Protein AF-A0A2V6P0N0-F1 (afdb_monomer)

Solvent-accessible surface area (backbone atoms only — not comparable to full-atom values): 4084 Å² total; per-residue (Å²): 132,90,82,74,77,94,71,67,87,83,76,70,45,78,44,97,75,61,45,42,20,42,78,89,62,52,77,53,66,78,91,76,71,66,87,94,66,55,69,48,80,42,66,47,79,57,97,88,39,47,34,33,53,39,38,30,42,48,83,88,126

Secondary structure (DSSP, 8-state):
----TTSPPPP-EEEEEEEEE-TT-PBPPGGG--TT--EEEEEEEETTEEEEEEEEE----

Radius of gyration: 12.77 Å; Cα contacts (8 Å, |Δi|>4): 84; chains: 1; bounding box: 34×21×33 Å

Sequence (61 aa):
VLDIGTGEPVQFKLSQNVVYADPDGTVLEAPGLSKNLRIRVYYIEVGGDNVVDKVTLLENY

Mean predicted aligned error: 8.55 Å

Foldseek 3Di:
DDDPPPPPDQDAAEDPDEFEAEPVRHTDDPVPDDPPFDKDFDFDADPNGTYTRYIYTDDDD

Structure (mmCIF, N/CA/C/O backbone):
data_AF-A0A2V6P0N0-F1
#
_entry.id   AF-A0A2V6P0N0-F1
#
loop_
_atom_site.group_PDB
_atom_site.id
_atom_site.type_symbol
_atom_site.label_atom_id
_atom_site.label_alt_id
_atom_site.label_comp_id
_atom_site.label_asym_id
_atom_site.label_entity_id
_atom_site.label_seq_id
_atom_site.pdbx_PDB_ins_code
_atom_site.Cartn_x
_atom_site.Cartn_y
_atom_site.Cartn_z
_atom_site.occupancy
_atom_site.B_iso_or_equiv
_atom_site.auth_seq_id
_atom_site.auth_comp_id
_atom_site.auth_asym_id
_atom_site.auth_atom_id
_atom_site.pdbx_PDB_model_num
ATOM 1 N N . VAL A 1 1 ? -18.696 -7.231 -1.186 1.00 45.38 1 VAL A N 1
ATOM 2 C CA . VAL A 1 1 ? -18.496 -6.661 -2.540 1.00 45.38 1 VAL A CA 1
ATOM 3 C C . VAL A 1 1 ? -18.156 -5.200 -2.345 1.00 45.38 1 VAL A C 1
ATOM 5 O O . VAL A 1 1 ? -18.854 -4.563 -1.569 1.00 45.38 1 VAL A O 1
ATOM 8 N N . LEU A 1 2 ? -17.058 -4.717 -2.929 1.00 39.25 2 LEU A N 1
ATOM 9 C CA . LEU A 1 2 ? -16.664 -3.314 -2.823 1.00 39.25 2 LEU A CA 1
ATOM 10 C C . LEU A 1 2 ? -17.535 -2.492 -3.784 1.00 39.25 2 LEU A C 1
ATOM 12 O O . LEU A 1 2 ? -17.435 -2.673 -4.995 1.00 39.25 2 LEU A O 1
ATOM 16 N N . ASP A 1 3 ? -18.418 -1.663 -3.233 1.00 47.72 3 ASP A N 1
ATOM 17 C CA . ASP A 1 3 ? -19.213 -0.685 -3.976 1.00 47.72 3 ASP A CA 1
ATOM 18 C C . ASP A 1 3 ? -18.347 0.561 -4.215 1.00 47.72 3 ASP A C 1
ATOM 20 O O . ASP A 1 3 ? -17.865 1.178 -3.267 1.00 47.72 3 ASP A O 1
ATOM 24 N N . ILE A 1 4 ? -18.075 0.875 -5.482 1.00 51.53 4 ILE A N 1
ATOM 25 C CA . ILE A 1 4 ? -17.200 1.984 -5.901 1.00 51.53 4 ILE A CA 1
ATOM 26 C C . ILE A 1 4 ? -17.964 3.299 -6.135 1.00 51.53 4 ILE A C 1
ATOM 28 O O . ILE A 1 4 ? -17.352 4.287 -6.540 1.00 51.53 4 ILE A O 1
ATOM 32 N N . GLY A 1 5 ? -19.273 3.344 -5.853 1.00 56.47 5 GLY A N 1
ATOM 33 C CA . GLY A 1 5 ? -20.052 4.583 -5.867 1.00 56.47 5 GLY A CA 1
ATOM 34 C C . GLY A 1 5 ? -20.077 5.324 -7.215 1.00 56.47 5 GLY A C 1
ATOM 35 O O . GLY A 1 5 ? -19.841 4.757 -8.280 1.00 56.47 5 GLY A O 1
ATOM 36 N N . THR A 1 6 ? -20.392 6.622 -7.163 1.00 56.78 6 THR A N 1
ATOM 37 C CA . THR A 1 6 ? -20.731 7.522 -8.289 1.00 56.78 6 THR A CA 1
ATOM 38 C C . THR A 1 6 ? -19.561 7.918 -9.203 1.00 56.78 6 THR A C 1
ATOM 40 O O . THR A 1 6 ? -19.740 8.741 -10.100 1.00 56.78 6 THR A O 1
ATOM 43 N N . GLY A 1 7 ? -18.368 7.350 -9.000 1.00 57.78 7 GLY A N 1
ATOM 44 C CA . GLY A 1 7 ? -17.151 7.737 -9.720 1.00 57.78 7 GLY A CA 1
ATOM 45 C C . GLY A 1 7 ? -16.432 8.961 -9.141 1.00 57.78 7 GLY A C 1
ATOM 46 O O . GLY A 1 7 ? -15.505 9.470 -9.770 1.00 57.78 7 GLY A O 1
ATOM 47 N N . GLU A 1 8 ? -16.822 9.436 -7.954 1.00 61.00 8 GLU A N 1
ATOM 48 C CA . GLU A 1 8 ? -16.040 10.441 -7.231 1.00 61.00 8 GLU A CA 1
ATOM 49 C C . GLU A 1 8 ? -14.689 9.864 -6.766 1.00 61.00 8 GLU A C 1
ATOM 51 O O . GLU A 1 8 ? -14.608 8.682 -6.413 1.00 61.00 8 GLU A O 1
ATOM 56 N N . PRO A 1 9 ? -13.605 10.666 -6.754 1.00 61.66 9 PRO A N 1
ATOM 57 C CA . PRO A 1 9 ? -12.304 10.201 -6.294 1.00 61.66 9 PRO A CA 1
ATOM 58 C C . PRO A 1 9 ? -12.369 9.741 -4.835 1.00 61.66 9 PRO A C 1
ATOM 60 O O . PRO A 1 9 ? -12.588 10.544 -3.928 1.00 61.66 9 PRO A O 1
ATOM 63 N N . VAL A 1 10 ? -12.121 8.453 -4.599 1.00 72.31 10 VAL A N 1
ATOM 64 C CA . VAL A 1 10 ? -11.973 7.927 -3.239 1.00 72.31 10 VAL A CA 1
ATOM 65 C C . VAL A 1 10 ? -10.670 8.466 -2.656 1.00 72.31 10 VAL A C 1
ATOM 67 O O . VAL A 1 10 ? -9.588 8.240 -3.202 1.00 72.31 10 VAL A O 1
ATOM 70 N N . GLN A 1 11 ? -10.774 9.196 -1.547 1.00 77.38 11 GLN A N 1
ATOM 71 C CA . GLN A 1 11 ? -9.608 9.675 -0.816 1.00 77.38 11 GLN A CA 1
ATOM 72 C C . GLN A 1 11 ? -9.100 8.592 0.134 1.00 77.38 11 GLN A C 1
ATOM 74 O O . GLN A 1 11 ? -9.867 7.969 0.867 1.00 77.38 11 GLN A O 1
ATOM 79 N N . PHE A 1 12 ? -7.784 8.407 0.134 1.00 75.00 12 PHE A N 1
ATOM 80 C CA . PHE A 1 12 ? -7.092 7.482 1.015 1.00 75.00 12 PHE A CA 1
ATOM 81 C C . PHE A 1 12 ? -6.056 8.228 1.845 1.00 75.00 12 PHE A C 1
ATOM 83 O O . PHE A 1 12 ? -5.356 9.108 1.334 1.00 75.00 12 PHE A O 1
ATOM 90 N N . LYS A 1 13 ? -5.921 7.842 3.113 1.00 80.06 13 LYS A N 1
ATOM 91 C CA . LYS A 1 13 ? -4.801 8.271 3.956 1.00 80.06 13 LYS A CA 1
ATOM 92 C C . LYS A 1 13 ? -3.695 7.222 3.859 1.00 80.06 13 LYS A C 1
ATOM 94 O O . LYS A 1 13 ? -3.961 6.024 3.946 1.00 80.06 13 LYS A O 1
ATOM 99 N N . LEU A 1 14 ? -2.454 7.661 3.670 1.00 76.44 14 LEU A N 1
ATOM 100 C CA . LEU A 1 14 ? -1.298 6.767 3.733 1.00 76.44 14 LEU A CA 1
ATOM 101 C C . LEU A 1 14 ? -0.991 6.456 5.201 1.00 76.44 14 LEU A C 1
ATOM 103 O O . LEU A 1 14 ? -0.973 7.370 6.030 1.00 76.44 14 LEU A O 1
ATOM 107 N N . SER A 1 15 ? -0.755 5.184 5.527 1.00 77.06 15 SER A N 1
ATOM 108 C CA . SER A 1 15 ? -0.216 4.824 6.839 1.00 77.06 15 SER A CA 1
ATOM 109 C C . SER A 1 15 ? 1.210 5.367 7.006 1.00 77.06 15 SER A C 1
ATOM 111 O O . SER A 1 15 ? 1.854 5.799 6.049 1.00 77.06 15 SER A O 1
ATOM 113 N N . GLN A 1 16 ? 1.735 5.336 8.233 1.00 79.19 16 GLN A N 1
ATOM 114 C CA . GLN A 1 16 ? 3.124 5.737 8.479 1.00 79.19 16 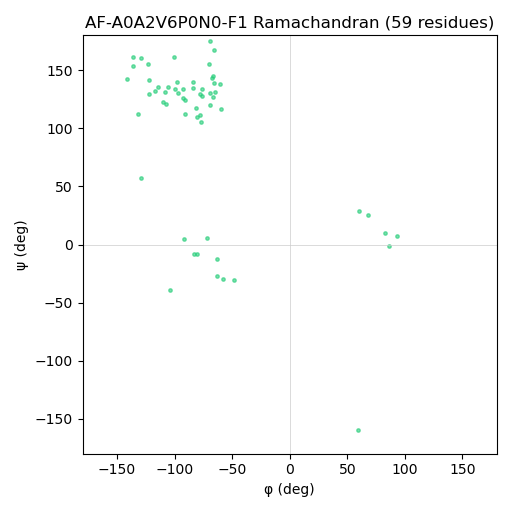GLN A CA 1
ATOM 115 C C . GLN A 1 16 ? 4.147 4.833 7.769 1.00 79.19 16 GLN A C 1
ATOM 117 O O . GLN A 1 16 ? 5.235 5.304 7.457 1.00 79.19 16 GLN A O 1
ATOM 122 N N . ASN A 1 17 ? 3.808 3.566 7.505 1.00 80.25 17 ASN A N 1
ATOM 123 C CA . ASN A 1 17 ? 4.733 2.548 6.999 1.00 80.25 17 ASN A CA 1
ATOM 124 C C . ASN A 1 17 ? 4.161 1.839 5.762 1.00 80.25 17 ASN A C 1
ATOM 126 O O . ASN A 1 17 ? 3.991 0.622 5.759 1.00 80.25 17 ASN A O 1
ATOM 130 N N . VAL A 1 18 ? 3.831 2.595 4.714 1.00 77.38 18 VAL A N 1
ATOM 131 C CA . VAL A 1 18 ? 3.320 2.005 3.468 1.00 77.38 18 VAL A CA 1
ATOM 132 C C . VAL A 1 18 ? 4.407 1.179 2.784 1.00 77.38 18 VAL A C 1
ATOM 134 O O . VAL A 1 18 ? 5.490 1.686 2.487 1.00 77.38 18 VAL A O 1
ATOM 137 N N . VAL A 1 19 ? 4.086 -0.077 2.473 1.00 83.25 19 VAL A N 1
ATOM 138 C CA . VAL A 1 19 ? 4.950 -0.957 1.678 1.00 83.25 19 VAL A CA 1
ATOM 139 C C . VAL A 1 19 ? 4.577 -0.851 0.203 1.00 83.25 19 VAL A C 1
ATOM 141 O O . VAL A 1 19 ? 3.424 -1.074 -0.178 1.00 83.25 19 VAL A O 1
ATOM 144 N N . TYR A 1 20 ? 5.575 -0.555 -0.628 1.00 79.44 20 TYR A N 1
ATOM 145 C CA . TYR A 1 20 ? 5.469 -0.601 -2.083 1.00 79.44 20 TYR A CA 1
ATOM 146 C C . TYR A 1 20 ? 6.073 -1.900 -2.591 1.00 79.44 20 TYR A C 1
ATOM 148 O O . TYR A 1 20 ? 7.163 -2.277 -2.163 1.00 79.44 20 TYR A O 1
ATOM 156 N N . ALA A 1 21 ? 5.379 -2.574 -3.500 1.00 82.06 21 ALA A N 1
ATOM 157 C CA . ALA A 1 21 ? 5.869 -3.804 -4.099 1.00 82.06 21 ALA A CA 1
ATOM 158 C C . ALA A 1 21 ? 5.646 -3.845 -5.613 1.00 82.06 21 ALA A C 1
ATOM 160 O O . ALA A 1 21 ? 4.724 -3.211 -6.140 1.00 82.06 21 ALA A O 1
ATOM 161 N N . ASP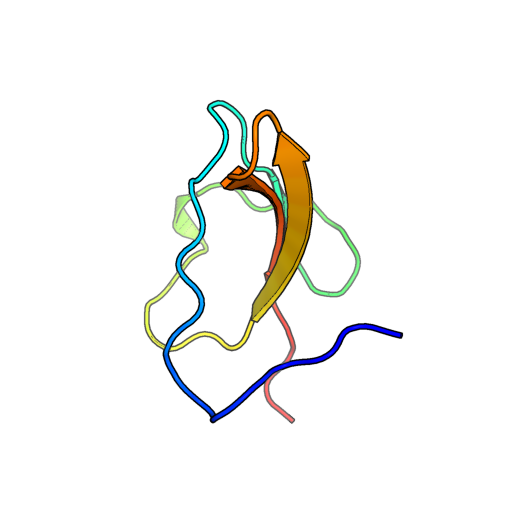 A 1 22 ? 6.497 -4.600 -6.298 1.00 81.00 22 ASP A N 1
ATOM 162 C CA . ASP A 1 22 ? 6.310 -4.965 -7.698 1.00 81.00 22 ASP A CA 1
ATOM 163 C C . ASP A 1 22 ? 5.128 -5.958 -7.865 1.00 81.00 22 ASP A C 1
ATOM 165 O O . ASP A 1 22 ? 4.513 -6.369 -6.868 1.00 81.00 22 ASP A O 1
ATOM 169 N N . PRO A 1 23 ? 4.753 -6.315 -9.108 1.00 77.31 23 PRO A N 1
ATOM 170 C CA . PRO A 1 23 ? 3.677 -7.272 -9.371 1.00 77.31 23 PRO A CA 1
ATOM 171 C C . PRO A 1 23 ? 3.890 -8.652 -8.727 1.00 77.31 23 PRO A C 1
ATOM 173 O O . PRO A 1 23 ? 2.911 -9.299 -8.351 1.00 77.31 23 PRO A O 1
ATOM 176 N N . ASP A 1 24 ? 5.145 -9.071 -8.554 1.00 82.00 24 ASP A N 1
ATOM 177 C CA . ASP A 1 24 ? 5.529 -10.353 -7.954 1.00 82.00 24 ASP A CA 1
ATOM 178 C C . ASP A 1 24 ? 5.555 -10.304 -6.413 1.00 82.00 24 ASP A C 1
ATOM 180 O O . ASP A 1 24 ? 5.643 -11.334 -5.739 1.00 82.00 24 ASP A O 1
ATOM 184 N N . GLY A 1 25 ? 5.410 -9.112 -5.827 1.00 80.25 25 GLY A N 1
ATOM 185 C CA . GLY A 1 25 ? 5.378 -8.886 -4.387 1.00 80.25 25 GLY A CA 1
ATOM 186 C C . GLY A 1 25 ? 6.733 -8.542 -3.766 1.00 80.25 25 GLY A C 1
ATOM 187 O O . GLY A 1 25 ? 6.804 -8.438 -2.537 1.00 80.25 25 GLY A O 1
ATOM 188 N N . THR A 1 26 ? 7.776 -8.325 -4.567 1.00 86.62 26 THR A N 1
ATOM 189 C CA . THR A 1 26 ? 9.083 -7.848 -4.098 1.00 86.62 26 THR A CA 1
ATOM 190 C C . THR A 1 26 ? 8.966 -6.407 -3.625 1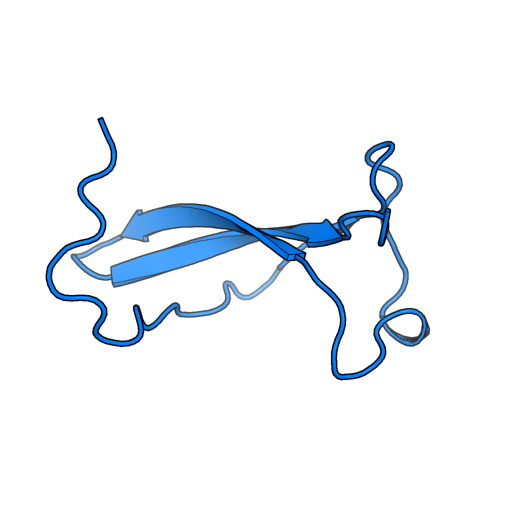.00 86.62 26 THR A C 1
ATOM 192 O O . THR A 1 26 ? 8.440 -5.554 -4.338 1.00 86.62 26 THR A O 1
ATOM 195 N N . VAL A 1 27 ? 9.469 -6.116 -2.423 1.00 85.62 27 VAL A N 1
ATOM 196 C CA . VAL A 1 27 ? 9.468 -4.755 -1.869 1.00 85.62 27 VAL A CA 1
ATOM 197 C C . VAL A 1 27 ? 10.363 -3.846 -2.709 1.00 85.62 27 VAL A C 1
ATOM 199 O O . VAL A 1 27 ? 11.510 -4.182 -3.001 1.00 85.62 27 VAL A O 1
ATOM 202 N N . LEU A 1 28 ? 9.833 -2.681 -3.073 1.00 77.31 28 LEU A N 1
ATOM 203 C CA . LEU A 1 28 ? 10.539 -1.656 -3.827 1.00 77.31 28 LEU A CA 1
ATOM 204 C C . LEU A 1 28 ? 11.099 -0.593 -2.880 1.00 77.31 28 LEU A C 1
ATOM 206 O O . LEU A 1 28 ? 10.370 -0.018 -2.072 1.00 77.31 28 LEU A O 1
ATOM 210 N N . GLU A 1 29 ? 12.384 -0.279 -3.035 1.00 72.44 29 GLU A N 1
ATOM 211 C CA . GLU A 1 29 ? 12.976 0.934 -2.471 1.00 72.44 29 GLU A CA 1
ATOM 212 C C . GLU A 1 29 ? 12.355 2.169 -3.155 1.00 72.44 29 GLU A C 1
ATOM 214 O O . GLU A 1 29 ? 12.151 2.196 -4.375 1.00 72.44 29 GLU A O 1
ATOM 219 N N . ALA A 1 30 ? 12.070 3.217 -2.374 1.00 57.25 30 ALA A N 1
ATOM 220 C CA . ALA A 1 30 ? 11.328 4.412 -2.801 1.00 57.25 30 ALA A CA 1
ATOM 221 C C . ALA A 1 30 ? 11.771 5.083 -4.132 1.00 57.25 30 ALA A C 1
ATOM 223 O O . ALA A 1 30 ? 10.900 5.625 -4.819 1.00 57.25 30 ALA A O 1
ATOM 224 N N . PRO A 1 31 ? 13.055 5.054 -4.561 1.00 52.16 31 PRO A N 1
ATOM 225 C CA . PRO A 1 31 ? 13.479 5.624 -5.845 1.00 52.16 31 PRO A CA 1
ATOM 226 C C . PRO A 1 31 ? 12.863 4.967 -7.095 1.00 52.16 31 PRO A C 1
ATOM 228 O O . PRO A 1 31 ? 12.997 5.523 -8.184 1.00 52.16 31 PRO A O 1
ATOM 231 N N . GLY A 1 32 ? 12.205 3.807 -6.972 1.00 57.78 32 GLY A N 1
ATOM 232 C CA . GLY A 1 32 ? 11.580 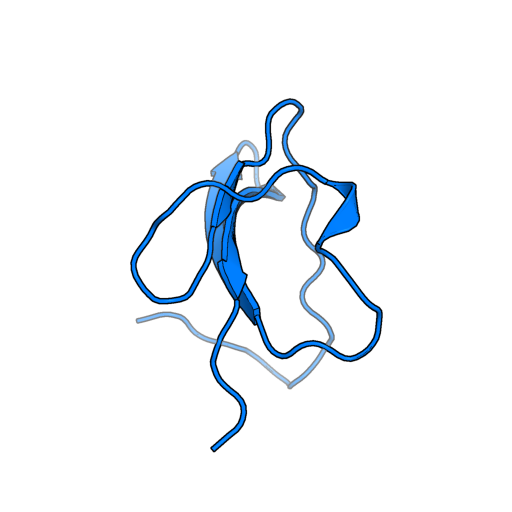3.094 -8.096 1.00 57.78 32 GLY A CA 1
ATOM 233 C C . GLY A 1 32 ? 10.202 3.617 -8.526 1.00 57.78 32 GLY A C 1
ATOM 234 O O . GLY A 1 32 ? 9.671 3.174 -9.543 1.00 57.78 32 GLY A O 1
ATOM 235 N N . LEU A 1 33 ? 9.603 4.546 -7.774 1.00 63.59 33 LEU A N 1
ATOM 236 C CA . LEU A 1 33 ? 8.252 5.043 -8.042 1.00 63.59 33 LEU A CA 1
ATOM 237 C C . LEU A 1 33 ? 8.287 6.273 -8.958 1.00 63.59 33 LEU A C 1
ATOM 239 O O . LEU A 1 33 ? 8.721 7.356 -8.566 1.00 63.59 33 LEU A O 1
ATOM 243 N N . SER A 1 34 ? 7.784 6.122 -10.182 1.00 67.44 34 SER A N 1
ATOM 244 C CA . SER A 1 34 ? 7.572 7.223 -11.124 1.00 67.44 34 SER A CA 1
ATOM 245 C C . SER A 1 34 ? 6.100 7.661 -11.162 1.00 67.44 34 SER A C 1
ATOM 247 O O . SER A 1 34 ? 5.194 6.963 -10.705 1.00 67.44 34 SER A O 1
ATOM 249 N N . LYS A 1 35 ? 5.840 8.873 -11.670 1.00 71.50 35 LYS A N 1
ATOM 250 C CA . LYS A 1 35 ? 4.467 9.370 -11.875 1.00 71.50 35 LYS A CA 1
ATOM 251 C C . LYS A 1 35 ? 3.798 8.607 -13.024 1.00 71.50 35 LYS A C 1
ATOM 253 O O . LYS A 1 35 ? 4.478 8.159 -13.940 1.00 71.50 35 LYS A O 1
ATOM 258 N N . ASN A 1 36 ? 2.464 8.560 -13.019 1.00 69.7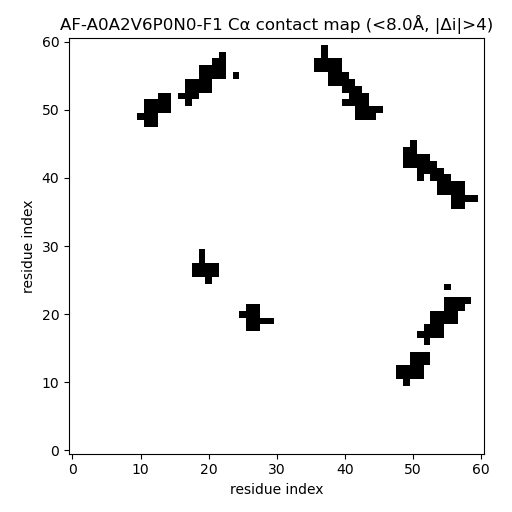5 36 ASN A N 1
ATOM 259 C CA . ASN A 1 36 ? 1.632 7.909 -14.046 1.00 69.75 36 ASN A CA 1
ATOM 260 C C . ASN A 1 36 ? 1.738 6.373 -14.087 1.00 69.75 36 ASN A C 1
ATOM 262 O O . ASN A 1 36 ? 1.472 5.762 -15.119 1.00 69.75 36 ASN A O 1
ATOM 266 N N . LEU A 1 37 ? 2.100 5.744 -12.967 1.00 76.06 37 LEU A N 1
ATOM 267 C CA . LEU A 1 37 ? 2.059 4.292 -12.828 1.00 76.06 37 LEU A CA 1
ATOM 268 C C . LEU A 1 37 ? 0.658 3.816 -12.442 1.00 76.06 37 LEU A C 1
ATOM 270 O O . LEU A 1 37 ? -0.011 4.416 -11.597 1.00 76.06 37 LEU A O 1
ATOM 274 N N . ARG A 1 38 ? 0.230 2.703 -13.041 1.00 79.00 38 ARG A N 1
ATOM 275 C CA . ARG A 1 38 ? -0.989 2.006 -12.636 1.00 79.00 38 ARG A CA 1
ATOM 276 C C . ARG A 1 38 ? -0.699 1.201 -11.369 1.00 79.00 38 ARG A C 1
ATOM 278 O O . ARG A 1 38 ? 0.264 0.442 -11.321 1.00 79.00 38 ARG A O 1
ATOM 285 N N . ILE A 1 39 ? -1.542 1.358 -10.351 1.00 84.00 39 ILE A N 1
ATOM 286 C CA . ILE A 1 39 ? -1.352 0.718 -9.043 1.00 84.00 39 ILE A CA 1
ATOM 287 C C . ILE A 1 39 ? -2.611 -0.014 -8.578 1.00 84.00 39 ILE A C 1
ATOM 289 O O . ILE A 1 39 ? -3.723 0.280 -9.024 1.00 84.00 39 ILE A O 1
ATOM 293 N N . ARG A 1 40 ? -2.431 -0.942 -7.639 1.00 84.12 40 ARG A N 1
ATOM 294 C CA . ARG A 1 40 ? -3.490 -1.522 -6.808 1.00 84.12 40 ARG A CA 1
ATOM 295 C C . ARG A 1 40 ? -3.218 -1.167 -5.347 1.00 84.12 40 ARG A C 1
ATOM 297 O O . ARG A 1 40 ? -2.097 -1.308 -4.865 1.00 84.12 40 ARG A O 1
ATOM 304 N N . VAL A 1 41 ? -4.258 -0.697 -4.665 1.00 84.44 41 VAL A N 1
ATOM 305 C CA . VAL A 1 41 ? -4.212 -0.244 -3.270 1.00 84.44 41 VAL A CA 1
ATOM 306 C C . VAL A 1 41 ? -4.930 -1.261 -2.389 1.00 84.44 41 VAL A C 1
ATOM 308 O O . VAL A 1 41 ? -6.057 -1.655 -2.689 1.00 84.44 41 VAL A O 1
ATOM 311 N N . TYR A 1 42 ? -4.279 -1.662 -1.303 1.00 82.56 42 TYR A N 1
ATOM 312 C CA . TYR A 1 42 ? -4.847 -2.471 -0.230 1.00 82.56 42 TYR A CA 1
ATOM 313 C C . TYR A 1 42 ? -4.981 -1.578 1.001 1.00 82.56 42 TYR A C 1
ATOM 315 O O . TYR A 1 42 ? -3.999 -0.986 1.455 1.00 82.56 42 TYR A O 1
ATOM 323 N N . TYR A 1 43 ? -6.197 -1.455 1.519 1.00 83.62 43 TYR A N 1
ATOM 324 C CA . TYR A 1 43 ? -6.506 -0.557 2.623 1.00 83.62 43 TYR A CA 1
ATOM 325 C C . TYR A 1 43 ? -7.412 -1.237 3.648 1.00 83.62 43 TYR A C 1
ATOM 327 O O . TYR A 1 43 ? -8.078 -2.230 3.349 1.00 83.62 43 TYR A O 1
ATOM 335 N N . ILE A 1 44 ? -7.429 -0.671 4.849 1.00 84.38 44 ILE A N 1
ATOM 336 C CA . ILE A 1 44 ? -8.309 -1.043 5.955 1.00 84.38 44 ILE A CA 1
ATOM 337 C C . ILE A 1 44 ? -9.105 0.179 6.414 1.00 84.38 44 ILE A C 1
ATOM 339 O O . ILE A 1 44 ? -8.667 1.311 6.224 1.00 84.38 44 ILE A O 1
ATOM 343 N N . GLU A 1 45 ? -10.266 -0.039 7.024 1.00 85.25 45 GLU A N 1
ATOM 344 C CA . GLU A 1 45 ? -11.055 1.041 7.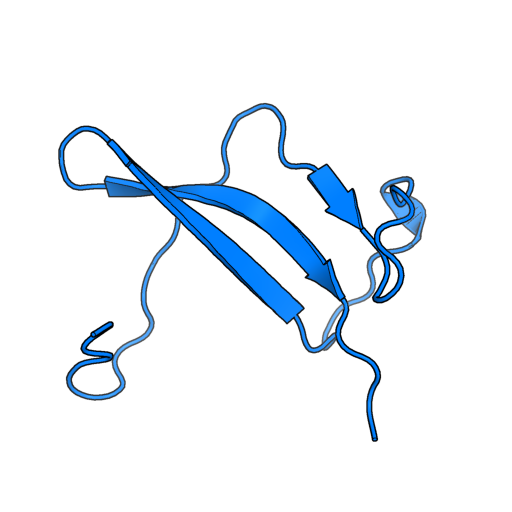617 1.00 85.25 45 GLU A CA 1
ATOM 345 C C . GLU A 1 45 ? -10.666 1.234 9.089 1.00 85.25 45 GLU A C 1
ATOM 347 O O . GLU A 1 45 ? -10.718 0.291 9.883 1.00 85.25 45 GLU A O 1
ATOM 352 N N . VAL A 1 46 ? -10.271 2.453 9.464 1.00 84.06 46 VAL A N 1
ATOM 353 C CA . VAL A 1 46 ? -9.908 2.813 10.842 1.00 84.06 46 VAL A CA 1
ATOM 354 C C . VAL A 1 46 ? -10.629 4.098 11.218 1.00 84.06 46 VAL A C 1
ATOM 356 O O . VAL A 1 46 ? -10.349 5.157 10.668 1.00 84.06 46 VAL A O 1
ATOM 359 N N . GLY A 1 47 ? -11.573 4.017 12.158 1.00 86.31 47 GLY A N 1
ATOM 360 C CA . GLY A 1 47 ? -12.318 5.195 12.616 1.00 86.31 47 GLY A CA 1
ATOM 361 C C . GLY A 1 47 ? -13.122 5.899 11.513 1.00 86.31 47 GLY A C 1
ATOM 362 O O . GLY A 1 47 ? -13.310 7.108 11.593 1.00 86.31 47 GLY A O 1
ATOM 363 N N . GLY A 1 48 ? -13.565 5.161 10.488 1.00 84.50 48 GLY A N 1
ATOM 364 C CA . GLY A 1 48 ? -14.281 5.695 9.322 1.00 84.50 48 GLY A CA 1
ATOM 365 C C . GLY A 1 48 ? -13.380 6.205 8.190 1.00 84.50 48 GLY A C 1
ATOM 366 O O . GLY A 1 48 ? -13.889 6.633 7.158 1.00 84.50 48 GLY A O 1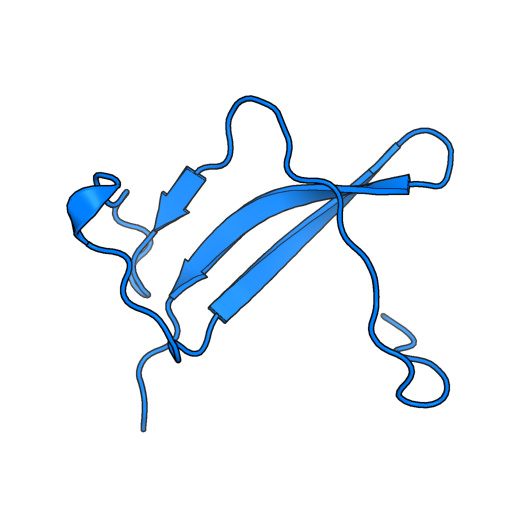
ATOM 367 N N . ASP A 1 49 ? -12.055 6.148 8.352 1.00 81.94 49 ASP A N 1
ATOM 368 C CA . ASP A 1 49 ? -11.096 6.486 7.301 1.00 81.94 49 ASP A CA 1
ATOM 369 C C . ASP A 1 49 ? -10.584 5.235 6.576 1.00 81.94 49 ASP A C 1
ATOM 371 O O . ASP A 1 49 ? -10.229 4.242 7.211 1.00 81.94 49 ASP A O 1
ATOM 375 N N . ASN A 1 50 ? -10.427 5.319 5.251 1.00 86.19 50 ASN A N 1
ATOM 376 C CA . ASN A 1 50 ? -9.710 4.313 4.466 1.00 86.19 50 ASN A CA 1
ATOM 377 C C . ASN A 1 50 ? -8.190 4.546 4.564 1.00 86.19 50 ASN A C 1
ATOM 379 O O . ASN A 1 50 ? -7.659 5.513 4.001 1.00 86.19 50 ASN A O 1
ATOM 383 N N . VAL A 1 51 ? -7.483 3.653 5.257 1.00 84.81 51 VAL A N 1
ATOM 384 C CA . VAL A 1 51 ? -6.038 3.728 5.521 1.00 84.81 51 VAL A CA 1
ATOM 385 C C . VAL A 1 51 ? -5.284 2.693 4.691 1.00 84.81 51 VAL A C 1
ATOM 387 O O . VAL A 1 51 ? -5.525 1.494 4.813 1.00 84.81 51 VAL A O 1
ATOM 390 N N . VAL A 1 52 ? -4.353 3.151 3.852 1.00 86.44 52 VAL A N 1
ATOM 391 C CA . VAL A 1 52 ? -3.547 2.286 2.973 1.00 86.44 52 VAL A CA 1
ATOM 392 C C . VAL A 1 52 ? -2.463 1.567 3.763 1.00 86.44 52 VAL A C 1
ATOM 394 O O . VAL A 1 52 ? -1.646 2.207 4.425 1.00 86.44 52 VAL A O 1
ATOM 397 N N . ASP A 1 53 ? -2.415 0.248 3.615 1.00 82.56 53 ASP A N 1
ATOM 398 C CA . ASP A 1 53 ? -1.393 -0.616 4.211 1.00 82.56 53 ASP A CA 1
ATOM 399 C C . ASP A 1 53 ? -0.353 -1.063 3.168 1.00 82.56 53 ASP A C 1
ATOM 401 O O . ASP A 1 53 ? 0.853 -1.047 3.419 1.00 82.56 53 ASP A O 1
ATOM 405 N N . LYS A 1 54 ? -0.803 -1.369 1.942 1.00 81.19 54 LYS A N 1
ATOM 406 C CA . LYS A 1 54 ? 0.066 -1.848 0.858 1.00 81.19 54 LYS A CA 1
ATOM 407 C C . LYS A 1 54 ? -0.327 -1.270 -0.497 1.00 81.19 54 LYS A C 1
ATOM 409 O O . LYS A 1 54 ? -1.509 -1.174 -0.834 1.00 81.19 54 LYS A O 1
ATOM 414 N N . VAL A 1 55 ? 0.681 -0.960 -1.308 1.00 82.75 55 VAL A N 1
ATOM 415 C CA . VAL A 1 55 ? 0.528 -0.569 -2.714 1.00 82.75 55 VAL A CA 1
ATOM 416 C C . VAL A 1 55 ? 1.333 -1.524 -3.589 1.00 82.75 55 VAL A C 1
ATOM 418 O O . VAL A 1 55 ? 2.516 -1.749 -3.343 1.00 82.75 55 VAL A O 1
ATOM 421 N N . THR A 1 56 ? 0.709 -2.079 -4.626 1.00 83.56 56 THR A N 1
ATOM 422 C CA . THR A 1 56 ? 1.403 -2.890 -5.639 1.00 83.56 56 THR A CA 1
ATOM 423 C C . THR A 1 56 ? 1.355 -2.199 -6.991 1.00 83.56 56 THR A C 1
ATOM 425 O O . THR A 1 56 ? 0.288 -1.732 -7.407 1.00 83.56 56 THR A O 1
ATOM 428 N N . LEU A 1 57 ? 2.482 -2.168 -7.697 1.00 82.69 57 LEU A N 1
ATOM 429 C CA . LEU A 1 57 ? 2.507 -1.767 -9.100 1.00 82.69 57 LEU A CA 1
ATOM 430 C C . LEU A 1 57 ? 1.779 -2.812 -9.951 1.00 82.69 57 LEU A C 1
ATOM 432 O O . LEU A 1 57 ? 1.840 -4.009 -9.678 1.00 82.69 57 LEU A O 1
ATOM 436 N N . LEU A 1 58 ? 1.069 -2.349 -10.973 1.00 78.81 58 LEU A N 1
ATOM 437 C CA . LEU A 1 58 ? 0.504 -3.211 -12.002 1.00 78.81 58 LEU A CA 1
ATOM 438 C C . LEU A 1 58 ? 1.336 -3.037 -13.270 1.00 78.81 58 LEU A C 1
ATOM 440 O O . LEU A 1 58 ? 1.647 -1.907 -13.646 1.00 78.81 58 LEU A O 1
ATOM 444 N N . GLU A 1 59 ? 1.678 -4.140 -13.934 1.00 66.81 59 GLU A N 1
ATOM 445 C CA . GLU A 1 59 ? 2.284 -4.057 -15.26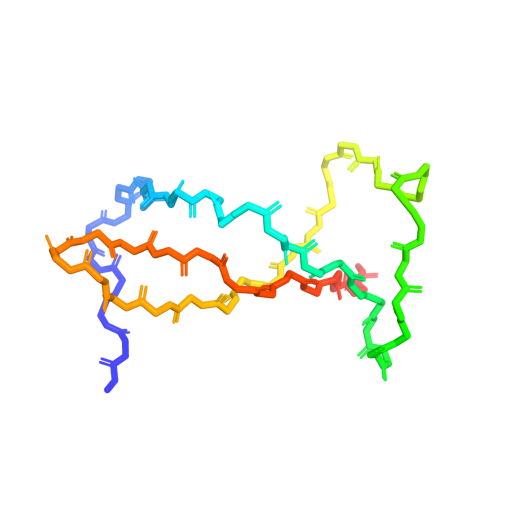2 1.00 66.81 59 GLU A CA 1
ATOM 446 C C . GLU A 1 59 ? 1.320 -3.364 -16.228 1.00 66.81 59 GLU A C 1
ATOM 448 O O . GLU A 1 59 ? 0.106 -3.606 -16.220 1.00 66.81 59 GLU A O 1
ATOM 453 N N . ASN A 1 60 ? 1.870 -2.480 -17.057 1.00 58.03 60 ASN A N 1
ATOM 454 C CA . ASN A 1 60 ? 1.140 -1.938 -18.190 1.00 58.03 60 ASN A CA 1
ATOM 455 C C . ASN A 1 60 ? 1.142 -3.017 -19.280 1.00 58.03 60 ASN A C 1
ATOM 457 O O . ASN A 1 60 ? 2.182 -3.252 -19.891 1.00 58.03 60 ASN A O 1
ATOM 461 N N . TYR A 1 61 ? 0.001 -3.680 -19.475 1.00 48.62 61 TYR A N 1
ATOM 462 C CA . TYR A 1 61 ? -0.272 -4.488 -20.667 1.00 48.62 61 TYR A CA 1
ATOM 463 C C . TYR A 1 61 ? -0.673 -3.588 -21.835 1.00 48.62 61 TYR A C 1
ATOM 465 O O . TYR A 1 61 ? -1.449 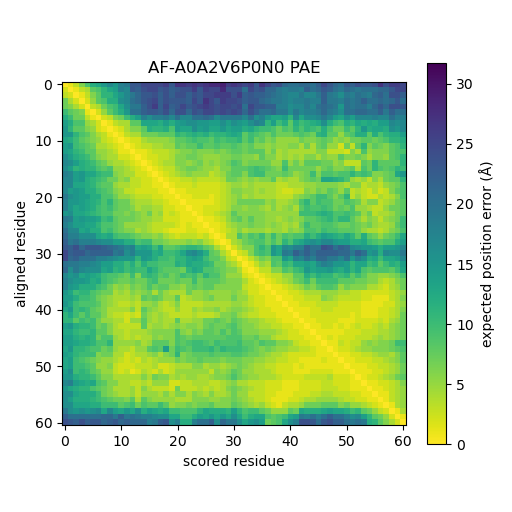-2.632 -21.588 1.00 48.62 61 TYR A O 1
#

pLDDT: mean 73.81, std 12.37, range [39.25, 86.62]

Nearest PDB structures (foldseek):
  9fmt-assembly1_D  TM=3.368E-01  e=6.885E+00  Escherichia coli